Protein AF-A0AB36YJ17-F1 (afdb_monomer_lite)

Sequence (88 aa):
GALIDQGYPADHIVVVDSDGANIKAATGDGCVGVLGDARREEVLRQAALPSATQVIVAADRDDTSVLVTLTARRLAPHATIAAAAREE

Secondary structure (DSSP, 8-state):
-TTTTTT--GGG-EEEES-HHHHHHHHHTT-EEEES-TTSHHHHHHTTGGG-SEEEE--SSHHHHHHHHHHHHHH-TTSEEEE-----

Radius of gyration: 12.23 Å; chains: 1; bounding box: 31×26×27 Å

pLDDT: mean 80.83, std 10.72, range [45.81, 91.19]

Foldseek 3Di:
DVVVVVVDDQCLAEDEDCDVVVQVVSVVVVHHYQHDQLLDLVSCVVSVLLVAQEAEAEDPDPVSQVSSQVSSCVSHVNHHYHYDDDDD

Structure (mmCIF, N/CA/C/O backbone):
data_AF-A0AB36YJ17-F1
#
_entry.id   AF-A0AB36YJ17-F1
#
loop_
_atom_site.group_PDB
_atom_site.id
_atom_site.type_symbol
_atom_site.label_atom_id
_atom_site.label_alt_id
_atom_site.label_comp_id
_atom_site.label_asym_id
_atom_site.label_entity_id
_atom_site.label_seq_id
_atom_site.pdbx_PDB_ins_code
_atom_site.Cartn_x
_atom_site.Cartn_y
_atom_site.Cartn_z
_atom_site.occupancy
_atom_site.B_iso_or_equiv
_atom_site.auth_seq_id
_atom_site.auth_comp_id
_atom_site.auth_asym_id
_atom_site.auth_atom_id
_atom_site.pdbx_PDB_model_num
ATOM 1 N N . GLY A 1 1 ? -3.774 -13.704 0.008 1.00 58.31 1 GLY A N 1
ATOM 2 C CA . GLY A 1 1 ? -3.767 -12.267 0.316 1.00 58.31 1 GLY A CA 1
ATOM 3 C C . GLY A 1 1 ? -3.396 -12.111 1.768 1.00 58.31 1 GLY A C 1
ATOM 4 O O . GLY A 1 1 ? -4.235 -12.368 2.615 1.00 58.31 1 GLY A O 1
ATOM 5 N N . ALA A 1 2 ? -2.155 -11.716 2.064 1.00 60.41 2 ALA A N 1
ATOM 6 C CA . ALA A 1 2 ? -1.607 -11.795 3.423 1.00 60.41 2 ALA A CA 1
ATOM 7 C C . ALA A 1 2 ? -2.374 -10.969 4.477 1.00 60.41 2 ALA A C 1
ATOM 9 O O . ALA A 1 2 ? -2.327 -11.307 5.652 1.00 60.41 2 ALA A O 1
ATOM 10 N N . LEU A 1 3 ? -3.085 -9.909 4.073 1.00 65.94 3 LEU A N 1
ATOM 11 C CA . LEU A 1 3 ? -3.888 -9.071 4.973 1.00 65.94 3 LEU A CA 1
ATOM 12 C C . LEU A 1 3 ? -5.294 -9.636 5.229 1.00 65.94 3 LEU A C 1
ATOM 14 O O . LEU A 1 3 ? -5.776 -9.576 6.357 1.00 65.94 3 LEU A O 1
ATOM 18 N N . ILE A 1 4 ? -5.922 -10.235 4.213 1.00 69.44 4 ILE A N 1
ATOM 19 C CA . ILE A 1 4 ? -7.238 -10.882 4.345 1.00 69.44 4 ILE A CA 1
ATOM 20 C C . ILE A 1 4 ? -7.122 -12.087 5.287 1.00 69.44 4 ILE A C 1
ATOM 22 O O . ILE A 1 4 ? -7.932 -12.248 6.196 1.00 69.44 4 ILE A O 1
ATOM 26 N N . ASP A 1 5 ? -6.046 -12.868 5.146 1.00 70.00 5 ASP A N 1
ATOM 27 C CA . ASP A 1 5 ? -5.758 -14.017 6.012 1.00 70.00 5 ASP A CA 1
ATOM 28 C C . ASP A 1 5 ? -5.445 -13.600 7.467 1.00 70.00 5 ASP A C 1
ATOM 30 O O . ASP A 1 5 ? -5.602 -14.394 8.392 1.00 70.00 5 ASP A O 1
ATOM 34 N N . GLN A 1 6 ? -5.044 -12.340 7.688 1.00 65.12 6 GLN A N 1
ATOM 35 C CA . GLN A 1 6 ? -4.859 -11.739 9.017 1.00 65.12 6 GLN A CA 1
ATOM 36 C C . GLN A 1 6 ? -6.146 -11.123 9.599 1.00 65.12 6 GLN A C 1
ATOM 38 O O . GLN A 1 6 ? -6.113 -10.563 10.693 1.00 65.12 6 GLN A O 1
ATOM 43 N N . GLY A 1 7 ? -7.282 -11.239 8.903 1.00 72.00 7 GLY A N 1
ATOM 44 C CA . GLY A 1 7 ? -8.586 -10.768 9.374 1.00 72.00 7 GLY A CA 1
ATOM 45 C C . GLY A 1 7 ? -8.892 -9.298 9.073 1.00 72.00 7 GLY A C 1
ATOM 46 O O . GLY A 1 7 ? -9.862 -8.769 9.617 1.00 72.00 7 GLY A O 1
ATOM 47 N N . TYR A 1 8 ? -8.108 -8.629 8.218 1.00 78.50 8 TYR A N 1
ATOM 48 C CA . TYR A 1 8 ? -8.470 -7.296 7.732 1.00 78.50 8 TYR A CA 1
ATOM 49 C C . TYR A 1 8 ? -9.618 -7.400 6.720 1.00 78.50 8 TYR A C 1
ATOM 51 O O . TYR A 1 8 ? -9.539 -8.217 5.797 1.00 78.50 8 TYR A O 1
ATOM 59 N N . PRO A 1 9 ? -10.676 -6.581 6.857 1.00 80.19 9 PRO A N 1
ATOM 60 C CA . PRO A 1 9 ? -11.770 -6.596 5.904 1.00 80.19 9 PRO A CA 1
ATOM 61 C C . PRO A 1 9 ? -11.275 -6.034 4.563 1.00 80.19 9 PRO A C 1
ATOM 63 O O . PRO A 1 9 ? -10.523 -5.058 4.522 1.00 80.19 9 PRO A O 1
ATOM 66 N N . ALA A 1 10 ? -11.630 -6.710 3.467 1.00 81.31 10 ALA A N 1
ATOM 67 C CA . ALA A 1 10 ? -11.067 -6.431 2.146 1.00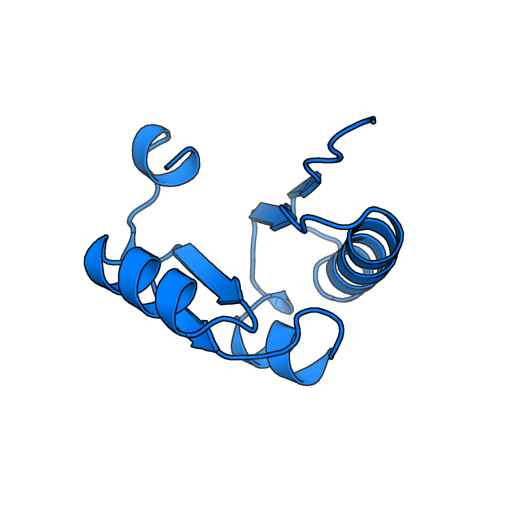 81.31 10 ALA A CA 1
ATOM 68 C C . ALA A 1 10 ? -11.346 -4.991 1.687 1.00 81.31 10 ALA A C 1
ATOM 70 O O . ALA A 1 10 ? -10.466 -4.337 1.142 1.00 81.31 10 ALA A O 1
ATOM 71 N N . ASP A 1 11 ? -12.513 -4.447 2.022 1.00 81.00 11 ASP A N 1
ATOM 72 C CA . ASP A 1 11 ? -12.918 -3.066 1.738 1.00 81.00 11 ASP A CA 1
ATOM 73 C C . ASP A 1 11 ? -12.077 -1.996 2.466 1.00 81.00 11 ASP A C 1
ATOM 75 O O . ASP A 1 11 ? -12.123 -0.822 2.101 1.00 81.00 11 ASP A O 1
ATOM 79 N N . HIS A 1 12 ? -11.268 -2.386 3.454 1.00 82.94 12 HIS A N 1
ATOM 80 C CA . HIS A 1 12 ? -10.275 -1.527 4.108 1.00 82.94 12 HIS A CA 1
ATOM 81 C C . HIS A 1 12 ? -8.860 -1.694 3.528 1.00 82.94 12 HIS A C 1
ATOM 83 O O . HIS A 1 12 ? -7.924 -1.028 3.979 1.00 82.94 12 HIS A O 1
ATOM 89 N N . ILE A 1 13 ? -8.677 -2.574 2.542 1.00 87.50 13 ILE A N 1
ATOM 90 C CA . ILE A 1 13 ? -7.403 -2.797 1.861 1.00 87.50 13 ILE A CA 1
ATOM 91 C C . ILE A 1 13 ? -7.420 -2.019 0.551 1.00 87.50 13 ILE A C 1
ATOM 93 O O . ILE A 1 13 ? -8.225 -2.285 -0.342 1.00 87.50 13 ILE A O 1
ATOM 97 N N . VAL A 1 14 ? -6.492 -1.072 0.424 1.00 89.25 14 VAL A N 1
ATOM 98 C CA . VAL A 1 14 ? -6.295 -0.309 -0.808 1.00 89.25 14 VAL A CA 1
ATOM 99 C C . VAL A 1 14 ? -5.080 -0.850 -1.552 1.00 89.25 14 VAL A C 1
ATOM 101 O O . VAL A 1 14 ? -3.971 -0.867 -1.019 1.00 89.25 14 VAL A O 1
ATOM 104 N N . VAL A 1 15 ? -5.285 -1.286 -2.792 1.00 89.50 15 VAL A N 1
ATOM 105 C CA . VAL A 1 15 ? -4.245 -1.781 -3.696 1.00 89.50 15 VAL A CA 1
ATOM 106 C C . VAL A 1 15 ? -3.949 -0.714 -4.739 1.00 89.50 15 VAL A C 1
ATOM 108 O O . VAL A 1 15 ? -4.851 -0.269 -5.446 1.00 89.50 15 VAL A O 1
ATOM 111 N N . VAL A 1 16 ? -2.682 -0.315 -4.843 1.00 89.50 16 VAL A N 1
ATOM 112 C CA . VAL A 1 16 ? -2.198 0.646 -5.839 1.00 89.50 16 VAL A CA 1
ATOM 113 C C . VAL A 1 16 ? -1.299 -0.083 -6.824 1.00 89.50 16 VAL A C 1
ATOM 115 O O . VAL A 1 16 ? -0.294 -0.659 -6.417 1.00 89.50 16 VAL A O 1
ATOM 118 N N . ASP A 1 17 ? -1.638 -0.032 -8.106 1.00 87.88 17 ASP A N 1
ATOM 119 C CA . ASP A 1 17 ? -0.834 -0.615 -9.178 1.00 87.88 17 ASP A CA 1
ATOM 120 C C . ASP A 1 17 ? -1.032 0.182 -10.473 1.00 87.88 17 ASP A C 1
ATOM 122 O O . ASP A 1 17 ? -2.092 0.765 -10.705 1.00 87.88 17 ASP A O 1
ATOM 126 N N . SER A 1 18 ? -0.010 0.214 -11.324 1.00 87.94 18 SER A N 1
ATOM 127 C CA . SER A 1 18 ? -0.094 0.790 -12.667 1.00 87.94 18 SER A CA 1
ATOM 128 C C . SER A 1 18 ? -0.726 -0.161 -13.690 1.00 87.94 18 SER A C 1
ATOM 130 O O . SER A 1 18 ? -1.184 0.300 -14.736 1.00 87.94 18 SER A O 1
ATOM 132 N N . ASP A 1 19 ? -0.766 -1.465 -13.400 1.00 88.38 19 ASP A N 1
ATOM 133 C CA . ASP A 1 19 ? -1.408 -2.481 -14.228 1.00 88.38 19 ASP A CA 1
ATOM 134 C C . ASP A 1 19 ? -2.884 -2.659 -13.835 1.00 88.38 19 ASP A C 1
ATOM 136 O O . ASP A 1 19 ? -3.238 -3.094 -12.734 1.00 88.38 19 ASP A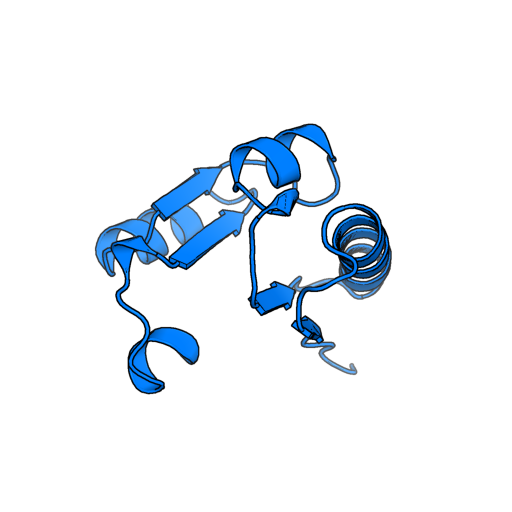 O 1
ATOM 140 N N . GLY A 1 20 ? -3.777 -2.365 -14.781 1.00 87.69 20 GLY A N 1
ATOM 141 C CA . GLY A 1 20 ? -5.217 -2.536 -14.606 1.00 87.69 20 GLY A CA 1
ATOM 142 C C . GLY A 1 20 ? -5.652 -3.985 -14.361 1.00 87.69 20 GLY A C 1
ATOM 143 O O . GLY A 1 20 ? -6.697 -4.197 -13.744 1.00 87.69 20 GLY A O 1
ATOM 144 N N . ALA A 1 21 ? -4.878 -4.984 -14.796 1.00 89.69 21 ALA A N 1
ATOM 145 C CA . ALA A 1 21 ? -5.166 -6.388 -14.517 1.00 89.69 21 ALA A CA 1
ATOM 146 C C . ALA A 1 21 ? -5.036 -6.701 -13.018 1.00 89.69 21 ALA A C 1
ATOM 148 O O . ALA A 1 21 ? -5.920 -7.350 -12.452 1.00 89.69 21 ALA A O 1
ATOM 149 N N . ASN A 1 22 ? -4.003 -6.164 -12.362 1.00 87.81 22 ASN A N 1
ATOM 150 C CA . ASN A 1 22 ? -3.783 -6.320 -10.923 1.00 87.81 22 ASN A CA 1
ATOM 151 C C . ASN A 1 22 ? -4.876 -5.612 -10.115 1.00 87.81 22 ASN A C 1
ATOM 153 O O . ASN A 1 22 ? -5.414 -6.173 -9.161 1.00 87.81 22 ASN A O 1
ATOM 157 N N . ILE A 1 23 ? -5.293 -4.420 -10.555 1.00 90.94 23 ILE A N 1
ATOM 158 C CA . ILE A 1 23 ? -6.425 -3.696 -9.958 1.00 90.94 23 ILE A CA 1
ATOM 159 C C . ILE A 1 23 ? -7.732 -4.483 -10.092 1.00 90.94 23 ILE A C 1
ATOM 161 O O . ILE A 1 23 ? -8.523 -4.560 -9.148 1.00 90.94 23 ILE A O 1
ATOM 165 N N . LYS A 1 24 ? -7.967 -5.105 -11.250 1.00 89.06 24 LYS A N 1
ATOM 166 C CA . LYS A 1 24 ? -9.152 -5.936 -11.473 1.00 89.06 24 LYS A CA 1
ATOM 167 C C . LYS A 1 24 ? -9.152 -7.184 -10.587 1.00 89.06 24 LYS A C 1
ATOM 169 O O . LYS A 1 24 ? -10.209 -7.567 -10.097 1.00 89.06 24 LYS A O 1
ATOM 174 N N . ALA A 1 25 ? -7.991 -7.796 -10.364 1.00 88.38 25 ALA A N 1
ATOM 175 C CA . ALA A 1 25 ? -7.858 -8.914 -9.435 1.00 88.38 25 ALA A CA 1
ATOM 176 C C . ALA A 1 25 ? -8.163 -8.474 -7.994 1.00 88.38 25 ALA A C 1
ATOM 178 O O . ALA A 1 25 ? -9.042 -9.044 -7.357 1.00 88.38 25 ALA A O 1
ATOM 179 N N . ALA A 1 26 ? -7.538 -7.388 -7.528 1.00 86.50 26 ALA A N 1
ATOM 180 C CA . ALA A 1 26 ? -7.755 -6.853 -6.184 1.00 86.50 26 ALA A CA 1
ATOM 181 C C 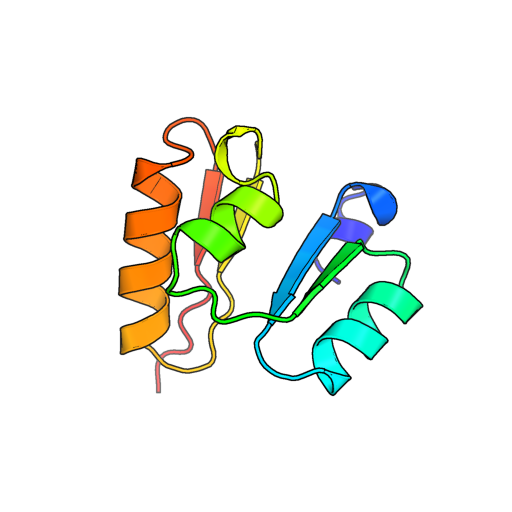. ALA A 1 26 ? -9.224 -6.481 -5.917 1.00 86.50 26 ALA A C 1
ATOM 183 O O . ALA A 1 26 ? -9.780 -6.830 -4.880 1.00 86.50 26 ALA A O 1
ATOM 184 N N . THR A 1 27 ? -9.871 -5.802 -6.865 1.00 88.19 27 THR A N 1
ATOM 185 C CA . THR A 1 27 ? -11.301 -5.461 -6.757 1.00 88.19 27 THR A CA 1
ATOM 186 C C . THR A 1 27 ? -12.206 -6.691 -6.834 1.00 88.19 27 THR A C 1
ATOM 188 O O . THR A 1 27 ? -13.245 -6.721 -6.178 1.00 88.19 27 THR A O 1
ATOM 191 N N . GLY A 1 28 ? -11.803 -7.728 -7.578 1.00 87.62 28 GLY A N 1
ATOM 192 C CA . GLY A 1 28 ? -12.456 -9.039 -7.574 1.00 87.62 28 GLY A CA 1
ATOM 193 C C . GLY A 1 28 ? -12.407 -9.739 -6.212 1.00 87.62 28 GLY A C 1
ATOM 194 O O . GLY A 1 28 ? -13.368 -10.413 -5.849 1.00 87.62 28 GLY A O 1
ATOM 195 N N . ASP A 1 29 ? -11.346 -9.506 -5.437 1.00 85.94 29 ASP A N 1
ATOM 196 C CA . ASP A 1 29 ? -11.179 -10.010 -4.067 1.00 85.94 29 ASP A CA 1
ATOM 197 C C . ASP A 1 29 ? -11.894 -9.140 -3.006 1.00 85.94 29 ASP A C 1
ATOM 199 O O . ASP A 1 29 ? -11.827 -9.428 -1.811 1.00 85.94 29 ASP A O 1
ATOM 203 N N . GLY A 1 30 ? -12.595 -8.078 -3.425 1.00 86.00 30 GLY A N 1
ATOM 204 C CA . GLY A 1 30 ? -13.311 -7.152 -2.540 1.00 86.00 30 GLY A CA 1
ATOM 205 C C . GLY A 1 30 ? -12.467 -5.990 -2.009 1.00 86.00 30 GLY A C 1
ATOM 206 O O . GLY A 1 30 ? -12.955 -5.226 -1.178 1.00 86.00 30 GLY A O 1
ATOM 207 N N . CYS A 1 31 ? -11.227 -5.837 -2.484 1.00 89.56 31 CYS A N 1
ATOM 208 C CA . CYS A 1 31 ? -10.360 -4.717 -2.128 1.00 89.56 31 CYS A CA 1
ATOM 209 C C . CYS A 1 31 ? -10.697 -3.442 -2.909 1.00 89.56 31 CYS A C 1
ATOM 211 O O . CYS A 1 31 ? -11.299 -3.469 -3.985 1.00 89.56 31 CYS A O 1
ATOM 213 N N . VAL A 1 32 ? -10.234 -2.300 -2.405 1.00 90.31 32 VAL A N 1
ATOM 214 C CA . VAL A 1 32 ? -10.283 -1.029 -3.135 1.00 90.31 32 VAL A CA 1
ATOM 215 C C . VAL A 1 32 ? -9.066 -0.939 -4.050 1.00 90.31 32 VAL A C 1
ATOM 217 O O . VAL A 1 32 ? -7.932 -1.039 -3.598 1.00 90.31 32 VAL A O 1
ATOM 220 N N . GLY A 1 33 ? -9.281 -0.738 -5.347 1.00 90.19 33 GLY A N 1
ATOM 221 C CA . GLY A 1 33 ? -8.203 -0.614 -6.325 1.00 90.19 33 GLY A CA 1
ATOM 222 C C . GLY A 1 33 ? -7.986 0.825 -6.791 1.00 90.19 33 GLY A C 1
ATOM 223 O O . GLY A 1 33 ? -8.937 1.495 -7.190 1.00 90.19 33 GLY A O 1
ATOM 224 N N . VAL A 1 34 ? -6.736 1.289 -6.796 1.00 91.19 34 VAL A N 1
ATOM 225 C CA . VAL A 1 34 ? -6.315 2.591 -7.331 1.00 91.19 34 VAL A CA 1
ATOM 226 C C . VAL A 1 34 ? -5.331 2.360 -8.474 1.00 91.19 34 VAL A C 1
ATOM 228 O O . VAL A 1 34 ? -4.188 1.964 -8.259 1.00 91.19 34 VAL A O 1
ATOM 231 N N . LEU A 1 35 ? -5.777 2.631 -9.700 1.00 91.00 35 LEU A N 1
ATOM 232 C CA . LEU A 1 35 ? -4.930 2.552 -10.887 1.00 91.00 35 LEU A CA 1
ATOM 233 C C . LEU A 1 35 ? -4.023 3.785 -10.965 1.00 91.00 35 LEU A C 1
ATOM 235 O O . LEU A 1 35 ? -4.504 4.897 -11.189 1.00 91.00 35 LEU A O 1
ATOM 239 N N . GLY A 1 36 ? -2.716 3.597 -10.805 1.00 88.31 36 GLY A N 1
ATOM 240 C CA . GLY A 1 36 ? -1.757 4.692 -10.856 1.00 88.31 36 GLY A CA 1
ATOM 241 C C . GLY A 1 36 ? -0.329 4.288 -10.507 1.00 88.31 36 GLY A C 1
ATOM 242 O O . GLY A 1 36 ? -0.053 3.200 -10.014 1.00 88.31 36 GLY A O 1
ATOM 243 N N . ASP A 1 37 ? 0.604 5.199 -10.767 1.00 85.56 37 ASP A N 1
ATOM 244 C CA . ASP A 1 37 ? 2.013 5.011 -10.428 1.00 85.56 37 ASP A CA 1
ATOM 245 C C . ASP A 1 37 ? 2.246 5.306 -8.940 1.00 85.56 37 ASP A C 1
ATOM 247 O O . ASP A 1 37 ? 2.174 6.462 -8.517 1.00 85.56 37 ASP A O 1
ATOM 251 N N . ALA A 1 38 ? 2.571 4.276 -8.155 1.00 83.62 38 ALA A N 1
ATOM 252 C CA . ALA A 1 38 ? 2.831 4.388 -6.719 1.00 83.62 38 ALA A CA 1
ATOM 253 C C . ALA A 1 38 ? 4.026 5.298 -6.365 1.00 83.62 38 ALA A C 1
ATOM 255 O O . ALA A 1 38 ? 4.169 5.699 -5.212 1.00 83.62 38 ALA A O 1
ATOM 256 N N . ARG A 1 39 ? 4.876 5.671 -7.336 1.00 81.50 39 ARG A N 1
ATOM 257 C CA . ARG A 1 39 ? 5.947 6.666 -7.139 1.00 81.50 39 ARG A CA 1
ATOM 258 C C . ARG A 1 39 ? 5.408 8.092 -7.034 1.00 81.50 39 ARG A C 1
ATOM 260 O O . ARG A 1 39 ? 6.126 8.982 -6.582 1.00 81.50 39 ARG A O 1
ATOM 267 N N . ARG A 1 40 ? 4.174 8.338 -7.483 1.00 84.69 40 ARG A N 1
ATOM 268 C CA . ARG A 1 40 ? 3.548 9.658 -7.423 1.00 84.69 40 ARG A CA 1
ATOM 269 C C . ARG A 1 40 ? 2.819 9.847 -6.101 1.00 84.69 40 ARG A C 1
ATOM 271 O O . ARG A 1 40 ? 1.901 9.111 -5.752 1.00 84.69 40 ARG A O 1
ATOM 278 N N . GLU A 1 41 ? 3.177 10.918 -5.406 1.00 85.62 41 GLU A N 1
ATOM 279 C CA . GLU A 1 41 ? 2.584 11.289 -4.120 1.00 85.62 41 GLU A CA 1
ATOM 280 C C . GLU A 1 41 ? 1.062 11.510 -4.200 1.00 85.62 41 GLU A C 1
ATOM 282 O O . GLU A 1 41 ? 0.342 11.199 -3.255 1.00 85.62 41 GLU A O 1
ATOM 287 N N . GLU A 1 42 ? 0.557 12.019 -5.331 1.00 87.56 42 GLU A N 1
ATOM 288 C CA . GLU A 1 42 ? -0.884 12.199 -5.563 1.00 87.56 42 GLU A CA 1
ATOM 289 C C . GLU A 1 42 ? -1.648 10.868 -5.537 1.00 87.56 42 GLU A C 1
ATOM 291 O O . GLU A 1 42 ? -2.689 10.783 -4.889 1.00 87.56 42 GLU A O 1
ATOM 296 N N . VAL A 1 43 ? -1.087 9.813 -6.139 1.00 89.62 43 VAL A N 1
ATOM 297 C CA . VAL A 1 43 ? -1.697 8.477 -6.192 1.00 89.62 43 VAL A CA 1
ATOM 298 C C . VAL A 1 43 ? -1.728 7.872 -4.790 1.00 89.62 43 VAL A C 1
ATOM 300 O O . VAL A 1 43 ? -2.752 7.350 -4.356 1.00 89.62 43 VAL A O 1
ATOM 303 N N . LEU A 1 44 ? -0.639 8.024 -4.030 1.00 85.88 44 LEU A N 1
ATOM 304 C CA . LEU A 1 44 ? -0.583 7.572 -2.638 1.00 85.88 44 LEU A CA 1
ATOM 305 C C . LEU A 1 44 ? -1.583 8.323 -1.744 1.00 85.88 44 LEU A C 1
ATOM 307 O O . LEU A 1 44 ? -2.197 7.728 -0.861 1.00 85.88 44 LEU A O 1
ATOM 311 N N . ARG A 1 45 ? -1.809 9.621 -1.980 1.00 86.31 45 ARG A N 1
ATOM 312 C CA . ARG A 1 45 ? -2.864 10.369 -1.277 1.00 86.31 45 ARG A CA 1
ATOM 313 C C . ARG A 1 45 ? -4.264 9.883 -1.638 1.00 86.31 45 ARG A C 1
ATOM 315 O O . ARG A 1 45 ? -5.089 9.753 -0.738 1.00 86.31 45 ARG A O 1
ATOM 322 N N . GLN A 1 46 ? -4.529 9.605 -2.914 1.00 86.94 46 GLN A N 1
ATOM 323 C CA . GLN A 1 46 ? -5.805 9.023 -3.348 1.00 86.94 46 GLN A CA 1
ATOM 324 C C . GLN A 1 46 ? -6.052 7.654 -2.709 1.00 86.94 46 GLN A C 1
ATOM 326 O O . GLN A 1 46 ? -7.191 7.324 -2.400 1.00 86.94 46 GLN A O 1
ATOM 331 N N . ALA A 1 47 ? -4.986 6.903 -2.431 1.00 86.94 47 ALA A N 1
ATOM 332 C CA . ALA A 1 47 ? -5.037 5.637 -1.710 1.00 86.94 47 ALA A CA 1
ATOM 333 C C . ALA A 1 47 ? -5.203 5.776 -0.181 1.00 86.94 47 ALA A C 1
ATOM 335 O O . ALA A 1 47 ? -5.008 4.805 0.545 1.00 86.94 47 ALA A O 1
ATOM 336 N N . ALA A 1 48 ? -5.528 6.972 0.326 1.00 85.75 48 ALA A N 1
ATOM 337 C CA . ALA A 1 48 ? -5.693 7.268 1.753 1.00 85.75 48 ALA A CA 1
ATOM 338 C C . ALA A 1 48 ? -4.466 6.921 2.623 1.00 85.75 48 ALA A C 1
ATOM 340 O O . ALA A 1 48 ? -4.578 6.725 3.837 1.00 85.75 48 ALA A O 1
ATOM 341 N N . LEU A 1 49 ? -3.273 6.911 2.017 1.00 85.62 49 LEU A N 1
ATOM 342 C CA . LEU A 1 49 ? -2.030 6.548 2.691 1.00 85.62 49 LEU A CA 1
ATOM 343 C C . LEU A 1 49 ? -1.746 7.370 3.967 1.00 85.62 49 LEU A C 1
ATOM 345 O O . LEU A 1 49 ? -1.340 6.764 4.954 1.00 85.62 49 LEU A O 1
ATOM 349 N N . PRO A 1 50 ? -1.987 8.700 4.037 1.00 85.25 50 PRO A N 1
ATOM 350 C CA . PRO A 1 50 ? -1.720 9.474 5.256 1.00 85.25 50 PRO A CA 1
ATOM 351 C C . PRO A 1 50 ? -2.522 9.043 6.492 1.00 85.25 50 PRO A C 1
ATOM 353 O O . PRO A 1 50 ? -2.168 9.436 7.597 1.00 85.25 50 PRO A O 1
ATOM 356 N N . SER A 1 51 ? -3.605 8.283 6.313 1.00 84.81 51 SER A N 1
ATOM 357 C CA . SER A 1 51 ? -4.422 7.706 7.392 1.00 84.81 51 SER A CA 1
ATOM 358 C C . SER A 1 51 ? -4.229 6.195 7.559 1.00 84.81 51 SER A C 1
ATOM 360 O O . SER A 1 51 ? -4.887 5.582 8.399 1.00 84.81 51 SER A O 1
ATOM 362 N N . ALA A 1 52 ? -3.366 5.576 6.752 1.00 86.81 52 ALA A N 1
ATOM 363 C CA . ALA A 1 52 ? -3.123 4.145 6.807 1.00 86.81 52 ALA A CA 1
ATOM 364 C C . ALA A 1 52 ? -2.357 3.773 8.085 1.00 86.81 52 ALA A C 1
ATOM 366 O O . ALA A 1 52 ? -1.396 4.431 8.472 1.00 86.81 52 ALA A O 1
ATOM 367 N N . THR A 1 53 ? -2.753 2.677 8.729 1.00 85.31 53 THR A N 1
ATOM 368 C CA . THR A 1 53 ? -2.052 2.130 9.905 1.00 85.31 53 THR A CA 1
ATOM 369 C C . THR A 1 53 ? -1.011 1.079 9.524 1.00 85.31 53 THR A C 1
ATOM 371 O O . THR A 1 53 ? -0.056 0.851 10.267 1.00 85.31 53 THR A O 1
ATOM 374 N N . GLN A 1 54 ? -1.182 0.457 8.359 1.00 84.19 54 GLN A N 1
ATOM 375 C CA . GLN A 1 54 ? -0.316 -0.568 7.790 1.00 84.19 54 GLN A CA 1
ATOM 376 C C . GLN A 1 54 ? -0.123 -0.272 6.301 1.00 84.19 54 GLN A C 1
ATOM 378 O O . GLN A 1 54 ? -1.085 0.042 5.602 1.00 84.19 54 GLN A O 1
ATOM 383 N N . VAL A 1 55 ? 1.111 -0.375 5.815 1.00 84.69 55 VAL A N 1
ATOM 384 C CA . VAL A 1 55 ? 1.463 -0.189 4.403 1.00 84.69 55 VAL A CA 1
ATOM 385 C C . VAL A 1 55 ? 2.326 -1.361 3.963 1.00 84.69 55 VAL A C 1
ATOM 387 O O . VAL A 1 55 ? 3.365 -1.624 4.568 1.00 84.69 55 VAL A O 1
ATOM 390 N N . ILE A 1 56 ? 1.915 -2.047 2.898 1.00 84.75 56 ILE A N 1
ATOM 391 C CA . ILE A 1 56 ? 2.712 -3.098 2.263 1.00 84.75 56 ILE A CA 1
ATOM 392 C C . ILE A 1 56 ? 3.183 -2.592 0.903 1.00 84.75 56 ILE A C 1
ATOM 394 O O . ILE A 1 56 ? 2.368 -2.220 0.063 1.00 84.75 56 ILE A O 1
ATOM 398 N N . VAL A 1 57 ? 4.496 -2.586 0.687 1.00 83.19 57 VAL A N 1
ATOM 399 C CA . VAL A 1 57 ? 5.115 -2.242 -0.597 1.00 83.19 57 VAL A CA 1
ATOM 400 C C . VAL A 1 57 ? 5.636 -3.530 -1.223 1.00 83.19 57 VAL A C 1
ATOM 402 O O . VAL A 1 57 ? 6.576 -4.128 -0.709 1.00 83.19 57 VAL A O 1
ATOM 405 N N . ALA A 1 58 ? 5.016 -3.969 -2.315 1.00 77.62 58 ALA A N 1
ATOM 406 C CA . ALA A 1 58 ? 5.375 -5.192 -3.037 1.00 77.62 58 ALA A CA 1
ATOM 407 C C . ALA A 1 58 ? 5.731 -4.882 -4.501 1.00 77.62 58 ALA A C 1
ATOM 409 O O . ALA A 1 58 ? 5.178 -5.476 -5.419 1.00 77.62 58 ALA A O 1
ATOM 410 N N . ALA A 1 59 ? 6.597 -3.890 -4.727 1.00 69.75 59 ALA A N 1
ATOM 411 C CA . ALA A 1 59 ? 6.997 -3.499 -6.077 1.00 69.75 59 ALA A CA 1
ATOM 412 C C . ALA A 1 59 ? 8.036 -4.481 -6.650 1.00 69.75 59 ALA A C 1
ATOM 414 O O . ALA A 1 59 ? 9.056 -4.727 -6.017 1.00 69.75 59 ALA A O 1
ATOM 415 N N . ASP A 1 60 ? 7.815 -4.969 -7.876 1.00 62.94 60 ASP A N 1
ATOM 416 C CA . ASP A 1 60 ? 8.676 -5.939 -8.583 1.00 62.94 60 ASP A CA 1
ATOM 417 C C . ASP A 1 60 ? 10.053 -5.394 -9.035 1.00 62.94 60 ASP A C 1
ATOM 419 O O . ASP A 1 60 ? 10.788 -6.081 -9.741 1.00 62.94 60 ASP A O 1
ATOM 423 N N . ARG A 1 61 ? 10.425 -4.153 -8.684 1.00 57.78 61 ARG A N 1
ATOM 424 C CA . ARG A 1 61 ? 11.740 -3.565 -9.014 1.00 57.78 61 ARG A CA 1
ATOM 425 C C . ARG A 1 61 ? 12.325 -2.812 -7.824 1.00 57.78 61 ARG A C 1
ATOM 427 O O . ARG A 1 61 ? 11.699 -1.867 -7.330 1.00 57.78 61 ARG A O 1
ATOM 434 N N . ASP A 1 62 ? 13.543 -3.177 -7.431 1.00 63.00 62 ASP A N 1
ATOM 435 C CA . ASP A 1 62 ? 14.225 -2.687 -6.223 1.00 63.00 62 ASP A CA 1
ATOM 436 C C . ASP A 1 62 ? 14.306 -1.159 -6.123 1.00 63.00 62 ASP A C 1
ATOM 438 O O . ASP A 1 62 ? 13.952 -0.581 -5.092 1.00 63.00 62 ASP A O 1
ATOM 442 N N . ASP A 1 63 ? 14.632 -0.470 -7.219 1.00 57.72 63 ASP A N 1
ATOM 443 C CA . ASP A 1 63 ? 14.729 0.998 -7.228 1.00 57.72 63 ASP A CA 1
ATOM 444 C C . ASP A 1 63 ? 13.380 1.688 -6.950 1.00 57.72 63 ASP A C 1
ATOM 446 O O . ASP A 1 63 ? 13.310 2.776 -6.370 1.00 57.72 63 ASP A O 1
ATOM 450 N N . THR A 1 64 ? 12.278 1.049 -7.356 1.00 63.47 64 THR A N 1
ATOM 451 C CA . THR A 1 64 ? 10.922 1.570 -7.133 1.00 63.47 64 THR A CA 1
ATOM 452 C C . THR A 1 64 ? 10.468 1.302 -5.703 1.00 63.47 64 THR A C 1
ATOM 454 O O . THR A 1 64 ? 9.851 2.172 -5.086 1.00 63.47 64 THR A O 1
ATOM 457 N N . SER A 1 65 ? 10.831 0.147 -5.142 1.00 68.12 65 SER A N 1
ATOM 458 C CA . SER A 1 65 ? 10.480 -0.229 -3.772 1.00 68.12 65 SER A CA 1
ATOM 459 C C . SER A 1 65 ? 11.048 0.756 -2.742 1.00 68.12 65 SER A C 1
ATOM 461 O O . SER A 1 65 ? 10.325 1.206 -1.847 1.00 68.12 65 SER A O 1
ATOM 463 N N . VAL A 1 66 ? 12.302 1.197 -2.911 1.00 78.62 66 VAL A N 1
ATOM 464 C CA . VAL A 1 66 ? 12.948 2.150 -1.990 1.00 78.62 66 VAL A CA 1
ATOM 465 C C . VAL A 1 66 ? 12.265 3.522 -2.013 1.00 78.62 66 VAL A C 1
ATOM 467 O O . VAL A 1 66 ? 11.894 4.048 -0.960 1.00 78.62 66 VAL A O 1
ATOM 470 N N . LEU A 1 67 ? 12.059 4.110 -3.198 1.00 81.00 67 LEU A N 1
ATOM 471 C CA . LEU A 1 67 ? 11.442 5.438 -3.325 1.00 81.00 67 LEU A CA 1
ATOM 472 C C . LEU A 1 67 ? 9.997 5.458 -2.815 1.00 81.00 67 LEU A C 1
ATOM 474 O O . LEU A 1 67 ? 9.599 6.397 -2.115 1.00 81.00 67 LEU A O 1
ATOM 478 N N . VAL A 1 68 ? 9.225 4.412 -3.122 1.00 82.12 68 VAL A N 1
ATOM 479 C CA . VAL A 1 68 ? 7.850 4.262 -2.631 1.00 82.12 68 VAL A CA 1
ATOM 480 C C . VAL A 1 68 ? 7.849 4.116 -1.112 1.00 82.12 68 VAL A C 1
ATOM 482 O O . VAL A 1 68 ? 7.090 4.810 -0.442 1.00 82.12 68 VAL A O 1
ATOM 485 N N . THR A 1 69 ? 8.754 3.315 -0.545 1.00 84.44 69 THR A N 1
ATOM 486 C CA . THR A 1 69 ? 8.875 3.132 0.911 1.00 84.44 69 THR A CA 1
ATOM 487 C C . THR A 1 69 ? 9.215 4.439 1.633 1.00 84.44 69 THR A C 1
ATOM 489 O O . THR A 1 69 ? 8.606 4.759 2.657 1.00 84.44 69 THR A O 1
ATOM 492 N N . LEU A 1 70 ? 10.146 5.241 1.104 1.00 87.94 70 LEU A N 1
ATOM 493 C CA . LEU A 1 70 ? 10.508 6.536 1.694 1.00 87.94 70 LEU A CA 1
ATOM 494 C C . LEU A 1 70 ? 9.367 7.554 1.608 1.00 87.94 70 LEU A C 1
ATOM 496 O O . LEU A 1 70 ? 9.099 8.271 2.577 1.00 87.94 70 LEU A O 1
ATOM 500 N N . THR A 1 71 ? 8.677 7.604 0.469 1.00 85.81 71 THR A N 1
ATOM 501 C CA . THR A 1 71 ? 7.494 8.458 0.294 1.00 85.81 71 THR A CA 1
ATOM 502 C C . THR A 1 71 ? 6.388 8.028 1.250 1.00 85.81 71 THR A C 1
ATOM 504 O O . THR A 1 71 ? 5.798 8.867 1.933 1.00 85.81 71 THR A O 1
ATOM 507 N N . ALA A 1 72 ? 6.181 6.718 1.389 1.00 85.19 72 ALA A N 1
ATOM 508 C CA . ALA A 1 72 ? 5.202 6.172 2.304 1.00 85.19 72 ALA A CA 1
ATOM 509 C C . ALA A 1 72 ? 5.515 6.528 3.760 1.00 85.19 72 ALA A C 1
ATOM 511 O O . ALA A 1 72 ? 4.641 7.011 4.475 1.00 85.19 72 ALA A O 1
ATOM 512 N N . ARG A 1 73 ? 6.781 6.409 4.182 1.00 87.12 73 ARG A N 1
ATOM 513 C CA . ARG A 1 73 ? 7.227 6.812 5.524 1.00 87.12 73 ARG A CA 1
ATOM 514 C C . ARG A 1 73 ? 7.037 8.305 5.782 1.00 87.12 73 ARG A C 1
ATOM 516 O O . ARG A 1 73 ? 6.713 8.684 6.904 1.00 87.12 73 ARG A O 1
ATOM 523 N N . ARG A 1 74 ? 7.240 9.150 4.768 1.00 87.19 74 ARG A N 1
ATOM 524 C CA . ARG A 1 74 ? 7.046 10.603 4.879 1.00 87.19 74 ARG A CA 1
ATOM 525 C C . ARG A 1 74 ? 5.572 10.973 5.049 1.00 87.19 74 ARG A C 1
ATOM 527 O O . ARG A 1 74 ? 5.268 11.858 5.841 1.00 87.19 74 ARG A O 1
ATOM 534 N N . LEU A 1 75 ? 4.680 10.318 4.307 1.00 85.19 75 LEU A N 1
ATOM 535 C CA . LEU A 1 75 ? 3.241 10.593 4.339 1.00 85.19 75 LEU A CA 1
ATOM 536 C C . LEU A 1 75 ? 2.530 9.939 5.529 1.00 85.19 75 LEU A C 1
ATOM 538 O O . LEU A 1 75 ? 1.590 10.518 6.066 1.00 85.19 75 LEU A O 1
ATOM 542 N N . ALA A 1 76 ? 2.988 8.760 5.945 1.00 87.12 76 ALA A N 1
ATOM 543 C CA . ALA A 1 76 ? 2.405 7.960 7.014 1.00 87.12 76 ALA A CA 1
ATOM 544 C C . ALA A 1 76 ? 3.481 7.562 8.045 1.00 87.12 76 ALA A C 1
ATOM 546 O O . ALA A 1 76 ? 3.826 6.386 8.186 1.00 87.12 76 ALA A O 1
ATOM 547 N N . PRO A 1 77 ? 4.049 8.527 8.795 1.00 86.38 77 PRO A N 1
ATOM 548 C CA . PRO A 1 77 ? 5.140 8.252 9.735 1.00 86.38 77 PRO A CA 1
ATOM 549 C C . PRO A 1 77 ? 4.733 7.302 10.870 1.00 86.38 77 PRO A C 1
ATOM 551 O O . PRO A 1 77 ? 5.585 6.605 11.415 1.00 86.38 77 PRO A O 1
ATOM 554 N N . HIS A 1 78 ? 3.438 7.254 11.192 1.00 87.12 78 HIS A N 1
ATOM 555 C CA . HIS A 1 78 ? 2.840 6.404 12.221 1.00 87.12 78 HIS A CA 1
ATOM 556 C C . HIS A 1 78 ? 2.486 4.993 11.727 1.00 87.12 78 HIS A C 1
ATOM 558 O O . HIS A 1 78 ? 2.216 4.122 12.550 1.00 87.12 78 HIS A O 1
ATOM 564 N N . ALA A 1 79 ? 2.482 4.753 10.412 1.00 87.81 79 ALA A N 1
ATOM 565 C CA . ALA A 1 79 ? 2.146 3.451 9.859 1.00 87.81 79 ALA A CA 1
ATOM 566 C C . ALA A 1 79 ? 3.291 2.450 10.044 1.00 87.81 79 ALA A C 1
ATOM 568 O O . ALA A 1 79 ? 4.481 2.778 9.914 1.00 87.81 79 ALA A O 1
ATOM 569 N N . THR A 1 80 ? 2.943 1.190 10.276 1.00 87.25 80 THR A N 1
ATOM 570 C CA . THR A 1 80 ? 3.893 0.095 10.074 1.00 87.25 80 THR A CA 1
ATOM 571 C C . THR A 1 80 ? 4.055 -0.118 8.573 1.00 87.25 80 THR A C 1
ATOM 573 O O . THR A 1 80 ? 3.068 -0.239 7.853 1.00 87.25 80 THR A O 1
ATOM 576 N N . ILE A 1 81 ? 5.298 -0.138 8.092 1.00 85.75 81 ILE A N 1
ATOM 577 C CA . ILE A 1 81 ? 5.600 -0.300 6.668 1.00 85.75 81 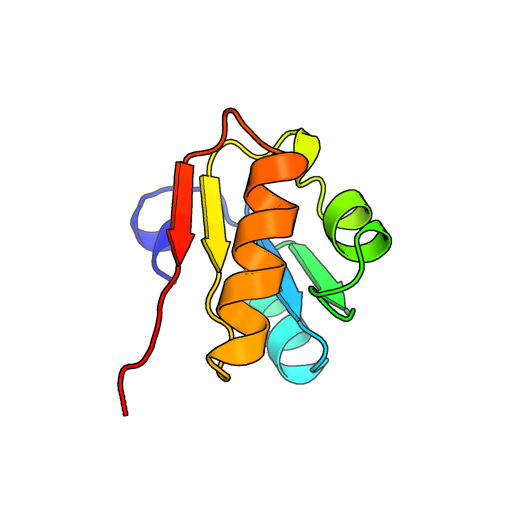ILE A CA 1
ATOM 578 C C . ILE A 1 81 ? 6.377 -1.597 6.502 1.00 85.75 81 ILE A C 1
ATOM 580 O O . ILE A 1 81 ? 7.459 -1.731 7.074 1.00 85.75 81 ILE A O 1
ATOM 584 N N . ALA A 1 82 ? 5.823 -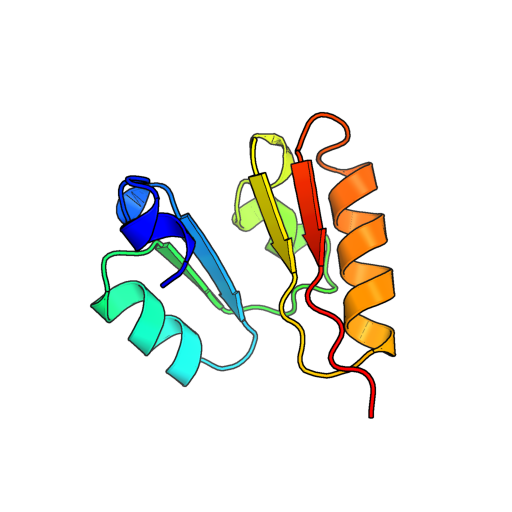2.526 5.732 1.00 83.31 82 ALA A N 1
ATOM 585 C CA . ALA A 1 82 ? 6.477 -3.757 5.320 1.00 83.31 82 ALA A CA 1
ATOM 586 C C . ALA A 1 82 ? 6.798 -3.659 3.826 1.00 83.31 82 ALA A C 1
ATOM 588 O O . ALA A 1 82 ? 5.897 -3.527 3.002 1.00 83.31 82 ALA A O 1
ATOM 589 N N . ALA A 1 83 ? 8.077 -3.707 3.473 1.00 77.00 83 ALA A N 1
ATOM 590 C CA . ALA A 1 83 ? 8.504 -3.774 2.083 1.00 77.00 83 ALA A CA 1
ATOM 591 C C . ALA A 1 83 ? 8.931 -5.210 1.774 1.00 77.00 83 ALA A C 1
ATOM 593 O O . ALA A 1 83 ? 9.788 -5.762 2.462 1.00 77.00 83 ALA A O 1
ATOM 594 N N . ALA A 1 84 ? 8.324 -5.816 0.760 1.00 69.88 84 ALA A N 1
ATOM 595 C CA . ALA A 1 84 ? 8.835 -7.038 0.169 1.00 69.88 84 ALA A CA 1
ATOM 596 C C . ALA A 1 84 ? 9.874 -6.634 -0.883 1.00 69.88 84 ALA A C 1
ATOM 598 O O . ALA A 1 84 ? 9.516 -6.182 -1.968 1.00 69.88 84 ALA A O 1
ATOM 599 N N . ALA A 1 85 ? 11.154 -6.749 -0.536 1.00 61.34 85 ALA A N 1
ATOM 600 C CA . ALA A 1 85 ? 12.234 -6.749 -1.514 1.00 61.34 85 ALA A CA 1
ATOM 601 C C . ALA A 1 85 ? 12.443 -8.200 -1.958 1.00 61.34 85 ALA A C 1
ATOM 603 O O . ALA A 1 85 ? 12.590 -9.087 -1.113 1.00 61.34 85 ALA A O 1
ATOM 604 N N . ARG A 1 86 ? 12.389 -8.465 -3.264 1.00 55.00 86 ARG A N 1
ATOM 605 C CA . ARG A 1 86 ? 12.891 -9.731 -3.797 1.00 55.00 86 ARG A CA 1
ATOM 606 C C . ARG A 1 86 ? 14.372 -9.505 -4.070 1.00 55.00 86 ARG A C 1
ATOM 608 O O . ARG A 1 86 ? 14.693 -8.784 -4.997 1.00 55.00 86 ARG A O 1
ATOM 615 N N . GLU A 1 87 ? 15.235 -10.079 -3.237 1.00 45.81 87 GLU A N 1
ATOM 616 C CA . GLU A 1 87 ? 16.666 -10.175 -3.537 1.00 45.81 87 GLU A CA 1
ATOM 617 C C . GLU A 1 87 ? 16.820 -11.104 -4.753 1.00 45.81 87 GLU A C 1
ATOM 619 O O . GLU A 1 87 ? 16.298 -12.225 -4.740 1.00 45.81 87 GLU A O 1
ATOM 624 N N . GLU A 1 88 ? 17.440 -10.604 -5.820 1.00 46.09 88 GLU A N 1
ATOM 625 C CA . GLU 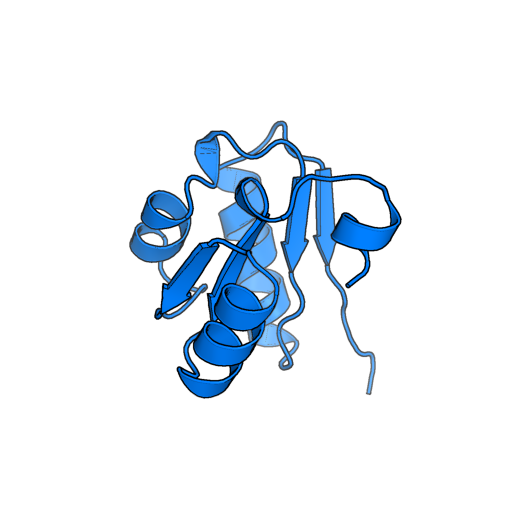A 1 88 ? 17.844 -11.390 -6.993 1.00 46.09 88 GLU A CA 1
ATOM 626 C C . GLU A 1 88 ? 19.065 -12.280 -6.721 1.00 46.09 88 GLU A C 1
ATOM 628 O O . GLU A 1 88 ? 19.983 -11.851 -5.984 1.00 46.09 88 GLU A O 1
#